Protein AF-A0A356IET7-F1 (afdb_monomer_lite)

Foldseek 3Di:
DLLVLLLVLLPDPDPVVNVVSVVVSVVVVVVCVVVVLVLLCVVDDPVCSVVSVVVVVVVVVCVVVVVVVLVVVCVPPNNSVSSNVVSVVVVVVVVCCVVVCVVSVDDD

Radius of gyration: 16.37 Å; chains: 1; bounding box: 40×26×46 Å

pLDDT: mean 88.92, std 6.05, range [59.22, 95.88]

Sequence (108 aa):
VQMIGCIGFSFTETTLLGVISIVSLGIVSGVFIVTHASIILLTSPANRWGRVMGFQVVMMGLYPFGSLLLGLTADTIGLSHAIRLFAVLGLVSLMVIWFRYTDLRKPI

Secondary structure (DSSP, 8-state):
-HHHHHHHHTT--SHHHHHHHHHHHHHHHHHHHHHHHHHHHHHS-GGGHHHHHHHHHHHHTTHHHHHHHHHHHHHHH-HHHHHHHHHHHHHHHHHHHHHH-GGGGS--

Structure (mmCIF, N/CA/C/O backbone):
data_AF-A0A356IET7-F1
#
_entry.id   AF-A0A356IET7-F1
#
loop_
_atom_site.group_PDB
_atom_site.id
_atom_site.type_symbol
_atom_site.label_atom_id
_atom_site.label_alt_id
_atom_site.label_comp_id
_atom_site.label_asym_id
_atom_site.label_entity_id
_atom_site.label_seq_id
_atom_site.pdbx_PDB_ins_code
_atom_site.Cartn_x
_atom_site.Cartn_y
_atom_site.Cartn_z
_atom_site.occupancy
_atom_site.B_iso_or_equiv
_atom_site.auth_seq_id
_atom_site.auth_comp_id
_atom_site.auth_asym_id
_atom_site.auth_atom_id
_atom_site.pdbx_PDB_model_num
ATOM 1 N N . VAL A 1 1 ? 2.305 -7.782 2.278 1.00 77.06 1 VAL A N 1
ATOM 2 C CA . VAL A 1 1 ? 2.497 -7.214 3.636 1.00 77.06 1 VAL A CA 1
ATOM 3 C C . VAL A 1 1 ? 1.461 -6.144 3.951 1.00 77.06 1 VAL A C 1
ATOM 5 O O . VAL A 1 1 ? 0.728 -6.323 4.910 1.00 77.06 1 VAL A O 1
ATOM 8 N N . GLN A 1 2 ? 1.319 -5.094 3.132 1.00 85.12 2 GLN A N 1
ATOM 9 C CA . GLN A 1 2 ? 0.400 -3.982 3.426 1.00 85.12 2 GLN A CA 1
ATOM 10 C C . GLN A 1 2 ? -1.061 -4.419 3.634 1.00 85.12 2 GLN A C 1
ATOM 12 O O . GLN A 1 2 ? -1.656 -4.085 4.650 1.00 85.12 2 GLN A O 1
ATOM 17 N N . MET A 1 3 ? -1.604 -5.261 2.746 1.00 88.19 3 MET A N 1
ATOM 18 C CA . MET A 1 3 ? -2.978 -5.780 2.882 1.00 88.19 3 MET A CA 1
ATOM 19 C C . MET A 1 3 ? -3.187 -6.608 4.160 1.00 88.19 3 MET A C 1
ATOM 21 O O . MET A 1 3 ? -4.222 -6.501 4.805 1.00 88.19 3 MET A O 1
ATOM 25 N N . ILE A 1 4 ? -2.182 -7.391 4.563 1.00 85.25 4 ILE A N 1
ATOM 26 C CA . ILE A 1 4 ? -2.221 -8.185 5.803 1.00 85.25 4 ILE A CA 1
ATOM 27 C C . ILE A 1 4 ? -2.263 -7.247 7.020 1.00 85.25 4 ILE A C 1
ATOM 29 O O . ILE A 1 4 ? -3.046 -7.466 7.940 1.00 85.25 4 ILE A O 1
ATOM 33 N N . GLY A 1 5 ? -1.480 -6.163 6.993 1.00 82.75 5 GLY A N 1
ATOM 34 C CA . GLY A 1 5 ? -1.502 -5.140 8.038 1.00 82.75 5 GLY A CA 1
ATOM 35 C C . GLY A 1 5 ? -2.840 -4.395 8.130 1.00 82.75 5 GLY A C 1
ATOM 36 O O . GLY A 1 5 ? -3.309 -4.151 9.235 1.00 82.75 5 GLY A O 1
ATOM 37 N N . CYS A 1 6 ? -3.507 -4.107 7.005 1.00 85.00 6 CYS A N 1
ATOM 38 C CA . CYS A 1 6 ? -4.842 -3.489 7.009 1.00 85.00 6 CYS A CA 1
ATOM 39 C C . CYS A 1 6 ? -5.913 -4.402 7.628 1.00 85.00 6 CYS A C 1
ATOM 41 O O . CYS A 1 6 ? -6.796 -3.922 8.338 1.00 85.00 6 CYS A O 1
ATOM 43 N N . ILE A 1 7 ? -5.825 -5.718 7.397 1.00 85.94 7 ILE A N 1
ATOM 44 C CA . ILE A 1 7 ? -6.707 -6.693 8.054 1.00 85.94 7 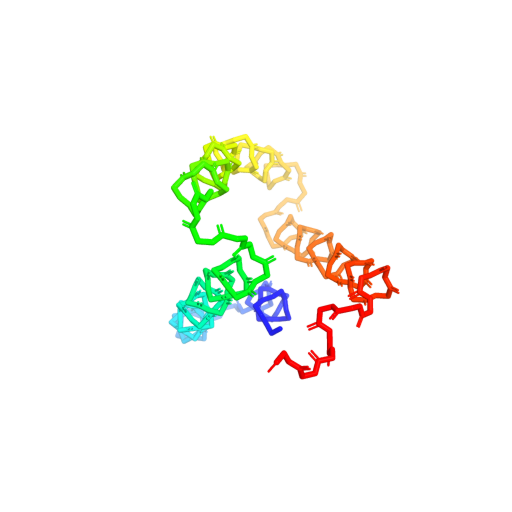ILE A CA 1
ATOM 45 C C . ILE A 1 7 ? -6.464 -6.672 9.566 1.00 85.94 7 ILE A C 1
ATOM 47 O O . ILE A 1 7 ? -7.426 -6.571 10.319 1.00 85.94 7 ILE A O 1
ATOM 51 N N . GLY A 1 8 ? -5.201 -6.701 10.006 1.00 81.06 8 GLY A N 1
ATOM 52 C CA . GLY A 1 8 ? -4.842 -6.624 11.427 1.00 81.06 8 GLY A CA 1
ATOM 53 C C . GLY A 1 8 ? -5.319 -5.334 12.103 1.00 81.06 8 GLY A C 1
ATOM 54 O O . GLY A 1 8 ? -5.939 -5.389 13.162 1.00 81.06 8 GLY A O 1
ATOM 55 N N . PHE A 1 9 ? -5.123 -4.184 11.451 1.00 84.81 9 PHE A N 1
ATOM 56 C CA . PHE A 1 9 ? -5.616 -2.883 11.918 1.00 84.81 9 PHE A CA 1
ATOM 57 C C . PHE A 1 9 ? -7.137 -2.866 12.109 1.00 84.81 9 PHE A C 1
ATOM 59 O O . PHE A 1 9 ? -7.658 -2.254 13.031 1.00 84.81 9 PHE A O 1
ATOM 66 N N . SER A 1 10 ? -7.886 -3.593 11.286 1.00 85.69 10 SER A N 1
ATOM 67 C CA . SER A 1 10 ? -9.339 -3.638 11.427 1.00 85.69 10 SER A CA 1
ATOM 68 C C . SER A 1 10 ? -9.835 -4.329 12.716 1.00 85.69 10 SER A C 1
ATOM 70 O O . SER A 1 10 ? -11.026 -4.251 13.026 1.00 85.69 10 SER A O 1
ATOM 72 N N . PHE A 1 11 ? -8.971 -5.018 13.461 1.00 84.75 11 PHE A N 1
ATOM 73 C CA . PHE A 1 11 ? -9.303 -5.618 14.759 1.00 84.75 11 PHE A CA 1
ATOM 74 C C . PHE A 1 11 ? -8.760 -4.820 15.950 1.00 84.75 11 PHE A C 1
ATOM 76 O O . PHE A 1 11 ? -8.975 -5.220 17.090 1.00 84.75 11 PHE A O 1
ATOM 83 N N . THR A 1 12 ? -8.042 -3.714 15.729 1.00 84.94 12 THR A N 1
ATOM 84 C CA . THR A 1 12 ? -7.503 -2.936 16.848 1.00 84.94 12 THR A CA 1
ATOM 85 C C . THR A 1 12 ? -8.596 -2.112 17.513 1.00 84.94 12 THR A C 1
ATOM 87 O O . THR A 1 12 ? -9.140 -1.194 16.906 1.00 84.94 12 THR A O 1
ATOM 90 N N . GLU A 1 13 ? -8.869 -2.414 18.780 1.00 80.19 13 GLU A N 1
ATOM 91 C CA . GLU A 1 13 ? -9.814 -1.666 19.622 1.00 80.19 13 GLU A CA 1
ATOM 92 C C . GLU A 1 13 ? -9.119 -0.581 20.463 1.00 80.19 13 GLU A C 1
ATOM 94 O O . GLU A 1 13 ? -9.763 0.338 20.960 1.00 80.19 13 GLU A O 1
ATOM 99 N N . THR A 1 14 ? -7.790 -0.653 20.607 1.00 87.38 14 THR A N 1
ATOM 100 C CA . THR A 1 14 ? -7.003 0.296 21.404 1.00 87.38 14 THR A CA 1
ATOM 101 C C . THR A 1 14 ? -6.265 1.309 20.532 1.00 87.38 14 THR A C 1
ATOM 103 O O . THR A 1 14 ? -5.612 0.968 19.542 1.00 87.38 14 THR A O 1
ATOM 106 N N . THR A 1 15 ? -6.304 2.578 20.945 1.00 86.38 15 THR A N 1
ATOM 107 C CA . THR A 1 15 ? -5.705 3.704 20.210 1.00 86.38 15 THR A CA 1
ATOM 108 C C . THR A 1 15 ? -4.206 3.516 19.967 1.00 86.38 15 THR A C 1
ATOM 110 O O . THR A 1 15 ? -3.713 3.812 18.881 1.00 86.38 15 THR A O 1
ATOM 113 N N . LEU A 1 16 ? -3.474 2.972 20.947 1.00 89.56 16 LEU A N 1
ATOM 114 C CA . LEU A 1 16 ? -2.030 2.751 20.837 1.00 89.56 16 LEU A CA 1
ATOM 115 C C . LEU A 1 16 ? -1.678 1.713 19.758 1.00 89.56 16 LEU A C 1
ATOM 117 O O . LEU A 1 16 ? -0.782 1.952 18.947 1.00 89.56 16 LEU A O 1
ATOM 121 N N . LEU A 1 17 ? -2.403 0.587 19.708 1.00 86.25 17 LEU A N 1
ATOM 122 C CA . LEU A 1 17 ? -2.202 -0.432 18.672 1.00 86.25 17 LEU A CA 1
ATOM 123 C C . LEU A 1 17 ? -2.582 0.099 17.287 1.00 86.25 17 LEU A C 1
ATOM 125 O O . LEU A 1 17 ? -1.903 -0.215 16.307 1.00 86.25 17 LEU A O 1
ATOM 129 N N . GLY A 1 18 ? -3.614 0.943 17.207 1.00 87.12 18 GLY A N 1
ATOM 130 C CA . GLY A 1 18 ? -3.993 1.626 15.973 1.00 87.12 18 GLY A CA 1
ATOM 131 C C . GLY A 1 18 ? -2.870 2.516 15.428 1.00 87.12 18 GLY A C 1
ATOM 132 O O . GLY A 1 18 ? -2.517 2.410 14.254 1.00 87.12 18 GLY A O 1
ATOM 133 N N . VAL A 1 19 ? -2.242 3.332 16.284 1.00 90.19 19 VAL A N 1
ATOM 134 C CA . VAL A 1 19 ? -1.116 4.202 15.893 1.00 90.19 19 VAL A CA 1
ATOM 135 C C . VAL A 1 19 ? 0.073 3.384 15.389 1.00 90.19 19 VAL A C 1
ATOM 137 O O . VAL A 1 19 ? 0.589 3.658 14.306 1.00 90.19 19 VAL A O 1
ATOM 140 N N . ILE A 1 20 ? 0.483 2.347 16.127 1.00 90.31 20 ILE A N 1
ATOM 141 C CA . ILE A 1 20 ? 1.599 1.474 15.723 1.00 90.31 20 ILE A CA 1
ATOM 142 C C . ILE A 1 20 ? 1.308 0.812 14.367 1.00 90.31 20 ILE A C 1
ATOM 144 O O . ILE A 1 20 ? 2.171 0.760 13.484 1.00 90.31 20 ILE A O 1
ATOM 148 N N . SER A 1 21 ? 0.075 0.346 14.173 1.00 88.12 21 SER A N 1
ATOM 149 C CA . SER A 1 21 ? -0.361 -0.276 12.923 1.00 88.12 21 SER A CA 1
ATOM 150 C C . SER A 1 21 ? -0.289 0.701 11.748 1.00 88.12 21 SER A C 1
ATOM 152 O O . SER A 1 21 ? 0.255 0.356 10.704 1.00 88.12 21 SER A O 1
ATOM 154 N N . ILE A 1 22 ? -0.749 1.943 11.913 1.00 88.75 22 ILE A N 1
ATOM 155 C CA . ILE A 1 22 ? -0.687 2.959 10.851 1.00 88.75 22 ILE A CA 1
ATOM 156 C C . ILE A 1 22 ? 0.764 3.329 10.517 1.00 88.75 22 ILE A C 1
ATOM 158 O O . ILE A 1 22 ? 1.120 3.397 9.340 1.00 88.75 22 ILE A O 1
ATOM 162 N N . VAL A 1 23 ? 1.621 3.521 11.525 1.00 92.19 23 VAL A N 1
ATOM 163 C CA . VAL A 1 23 ? 3.043 3.842 11.311 1.00 92.19 23 VAL A CA 1
ATOM 164 C C . VAL A 1 23 ? 3.740 2.718 10.542 1.00 92.19 23 VAL A C 1
ATOM 166 O O . VAL A 1 23 ? 4.417 2.973 9.544 1.00 92.19 23 VAL A O 1
ATOM 169 N N . SER A 1 24 ? 3.533 1.465 10.952 1.00 90.44 24 SER A N 1
ATOM 170 C CA . SER A 1 24 ? 4.105 0.310 10.251 1.00 90.44 24 SER A CA 1
ATOM 171 C C . SER A 1 24 ? 3.580 0.180 8.814 1.00 90.44 24 SER A C 1
ATOM 173 O O . SER A 1 24 ? 4.363 -0.063 7.894 1.00 90.44 24 SER A O 1
ATOM 175 N N . LEU A 1 25 ? 2.285 0.426 8.583 1.00 91.50 25 LEU A N 1
ATOM 176 C CA . LEU A 1 25 ? 1.695 0.458 7.243 1.00 91.50 25 LEU A CA 1
ATOM 177 C C . LEU A 1 25 ? 2.293 1.564 6.365 1.00 91.50 25 LEU A C 1
ATOM 179 O O . LEU A 1 25 ? 2.491 1.337 5.169 1.00 91.50 25 LEU A O 1
ATOM 183 N N . GLY A 1 26 ? 2.620 2.722 6.943 1.00 90.31 26 GLY A N 1
ATOM 184 C CA . GLY A 1 26 ? 3.313 3.814 6.260 1.00 90.31 26 GLY A CA 1
ATOM 185 C C . GLY A 1 26 ? 4.698 3.403 5.755 1.00 90.31 26 GLY A C 1
ATOM 186 O O . GLY A 1 26 ? 5.019 3.629 4.588 1.00 90.31 26 GLY A O 1
ATOM 187 N N . ILE A 1 27 ? 5.482 2.712 6.589 1.00 92.56 27 ILE A N 1
ATOM 188 C CA . ILE A 1 27 ? 6.806 2.190 6.207 1.00 92.56 27 ILE A CA 1
ATOM 189 C C . ILE A 1 27 ? 6.682 1.196 5.047 1.00 92.56 27 ILE A C 1
ATOM 191 O O . ILE A 1 27 ? 7.388 1.312 4.044 1.00 92.56 27 ILE A O 1
ATOM 195 N N . VAL A 1 28 ? 5.748 0.245 5.146 1.00 92.00 28 VAL A N 1
ATOM 196 C CA . VAL A 1 28 ? 5.503 -0.743 4.083 1.00 92.00 28 VAL A CA 1
ATOM 197 C C . VAL A 1 28 ? 5.068 -0.061 2.781 1.00 92.00 28 VAL A C 1
ATOM 199 O O . VAL A 1 28 ? 5.492 -0.479 1.704 1.00 92.00 28 VAL A O 1
ATOM 202 N N . SER A 1 29 ? 4.270 1.007 2.874 1.00 89.94 29 SER A N 1
ATOM 203 C CA . SER A 1 29 ? 3.872 1.824 1.722 1.00 89.9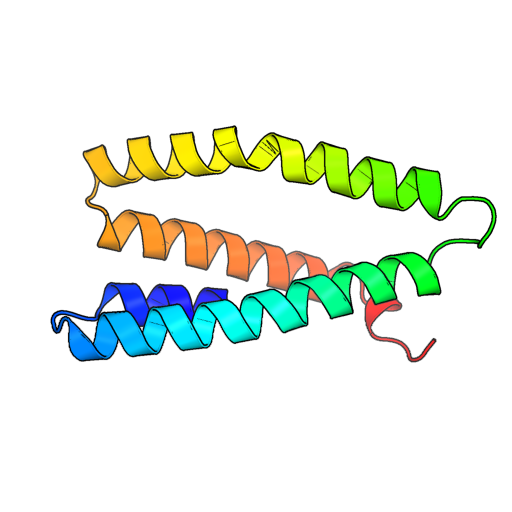4 29 SER A CA 1
ATOM 204 C C . SER A 1 29 ? 5.077 2.451 1.022 1.00 89.94 29 SER A C 1
ATOM 206 O O . SER A 1 29 ? 5.186 2.393 -0.201 1.00 89.94 29 SER A O 1
ATOM 208 N N . GLY A 1 30 ? 6.018 3.005 1.791 1.00 91.75 30 GLY A N 1
ATOM 209 C CA . GLY A 1 30 ? 7.240 3.602 1.251 1.00 91.75 30 GLY A CA 1
ATOM 210 C C . GLY A 1 30 ? 8.082 2.593 0.470 1.00 91.75 30 GLY A C 1
ATOM 211 O O . GLY A 1 30 ? 8.484 2.870 -0.659 1.00 91.75 30 GLY A O 1
ATOM 212 N N . VAL A 1 31 ? 8.273 1.391 1.027 1.00 92.00 31 VAL A N 1
ATOM 213 C CA . VAL A 1 31 ? 8.968 0.297 0.327 1.00 92.00 31 VAL A CA 1
ATOM 214 C C . VAL A 1 31 ? 8.244 -0.055 -0.973 1.00 92.00 31 VAL A C 1
ATOM 216 O O . VAL A 1 31 ? 8.882 -0.151 -2.018 1.00 92.00 31 VAL A O 1
ATOM 219 N N . PHE A 1 32 ? 6.913 -0.183 -0.938 1.00 90.56 32 PHE A N 1
ATOM 220 C CA . PHE A 1 32 ? 6.117 -0.482 -2.128 1.00 90.56 32 PHE A CA 1
ATOM 221 C C . PHE A 1 32 ? 6.291 0.572 -3.229 1.00 90.56 32 PHE A C 1
ATOM 223 O O . PHE A 1 32 ? 6.516 0.198 -4.378 1.00 90.56 32 PHE A O 1
ATOM 230 N N . ILE A 1 33 ? 6.251 1.866 -2.893 1.00 90.56 33 ILE A N 1
ATOM 231 C CA . ILE A 1 33 ? 6.425 2.960 -3.862 1.00 90.56 33 ILE A CA 1
ATOM 232 C C . ILE A 1 33 ? 7.784 2.857 -4.564 1.00 90.56 33 ILE A C 1
ATOM 234 O O . ILE A 1 33 ? 7.846 2.930 -5.793 1.00 90.56 33 ILE A O 1
ATOM 238 N N . VAL A 1 34 ? 8.862 2.646 -3.802 1.00 92.56 34 VAL A N 1
ATOM 239 C CA . VAL A 1 34 ? 10.220 2.546 -4.356 1.00 92.56 34 VAL A CA 1
ATOM 240 C C . VAL A 1 34 ? 10.370 1.292 -5.216 1.00 92.56 34 VAL A C 1
ATOM 242 O O . VAL A 1 34 ? 10.829 1.379 -6.352 1.00 92.56 34 VAL A O 1
ATOM 245 N N . THR A 1 35 ? 9.947 0.125 -4.723 1.00 90.94 35 THR A N 1
ATOM 246 C CA . THR A 1 35 ? 10.054 -1.132 -5.477 1.00 90.94 35 THR A CA 1
ATOM 247 C C . THR A 1 35 ? 9.222 -1.097 -6.758 1.00 90.94 35 THR A C 1
ATOM 249 O O . THR A 1 35 ? 9.709 -1.505 -7.811 1.00 90.94 35 THR A O 1
ATOM 252 N N . HIS A 1 36 ? 7.995 -0.574 -6.698 1.00 89.50 36 HIS A N 1
ATOM 253 C CA . HIS A 1 36 ? 7.123 -0.431 -7.862 1.00 89.50 36 HIS A CA 1
ATOM 254 C C . HIS A 1 36 ? 7.758 0.457 -8.939 1.00 89.50 36 HIS A C 1
ATOM 256 O O . HIS A 1 36 ? 7.795 0.082 -10.112 1.00 89.50 36 HIS A O 1
ATOM 262 N N . ALA A 1 37 ? 8.321 1.602 -8.538 1.00 90.94 37 ALA A N 1
ATOM 263 C CA . ALA A 1 37 ? 9.000 2.501 -9.459 1.00 90.94 37 ALA A CA 1
ATOM 264 C C . ALA A 1 37 ? 10.229 1.845 -10.115 1.00 90.94 37 ALA A C 1
ATOM 266 O O . ALA A 1 37 ? 10.410 1.935 -11.331 1.00 90.94 37 ALA A O 1
ATOM 267 N N . SER A 1 38 ? 11.041 1.131 -9.331 1.00 91.12 38 SER A N 1
ATOM 268 C CA . SER A 1 38 ? 12.214 0.412 -9.837 1.00 91.12 38 SER A CA 1
ATOM 269 C C . SER A 1 38 ? 11.845 -0.677 -10.842 1.00 91.12 38 SER A C 1
ATOM 271 O O . SER A 1 38 ? 12.493 -0.781 -11.879 1.00 91.12 38 SER A O 1
ATOM 273 N N . ILE A 1 39 ? 10.782 -1.452 -10.589 1.00 89.75 39 ILE A N 1
ATOM 274 C CA . ILE A 1 39 ? 10.305 -2.477 -11.532 1.00 89.75 39 ILE A CA 1
ATOM 275 C C . ILE A 1 39 ? 9.968 -1.844 -12.882 1.00 89.75 39 ILE A C 1
ATOM 277 O O . ILE A 1 39 ? 10.383 -2.361 -13.918 1.00 89.75 39 ILE A O 1
ATOM 281 N N . ILE A 1 40 ? 9.262 -0.711 -12.891 1.00 90.12 40 ILE A N 1
ATOM 282 C CA . ILE A 1 40 ? 8.919 -0.008 -14.132 1.00 90.12 40 ILE A CA 1
ATOM 283 C C . ILE A 1 40 ? 10.180 0.422 -14.884 1.00 90.12 40 ILE A C 1
ATOM 285 O O . ILE A 1 40 ? 10.273 0.187 -16.087 1.00 90.12 40 ILE A O 1
ATOM 289 N N . LEU A 1 41 ? 11.155 1.022 -14.199 1.00 90.62 41 LEU A N 1
ATOM 290 C CA . LEU A 1 41 ? 12.385 1.498 -14.841 1.00 90.62 41 LEU A CA 1
ATOM 291 C C . LEU A 1 41 ? 13.237 0.353 -15.399 1.00 90.62 41 LEU A C 1
ATOM 293 O O . LEU A 1 41 ? 13.773 0.484 -16.496 1.00 90.62 41 LEU A O 1
ATOM 297 N N . LEU A 1 42 ? 13.326 -0.770 -14.684 1.00 90.06 42 LEU A N 1
ATOM 298 C CA . LEU A 1 42 ? 14.134 -1.921 -15.094 1.00 90.06 42 LEU A CA 1
ATOM 299 C C . LEU A 1 42 ? 13.485 -2.733 -16.224 1.00 90.06 42 LEU A C 1
ATOM 301 O O . LEU A 1 42 ? 14.187 -3.335 -17.029 1.00 90.06 42 LEU A O 1
ATOM 305 N N . THR A 1 43 ? 12.154 -2.742 -16.310 1.00 88.25 43 THR A N 1
ATOM 306 C CA . THR A 1 43 ? 11.420 -3.488 -17.350 1.00 88.25 43 THR A CA 1
ATOM 307 C C . THR A 1 43 ? 11.114 -2.656 -18.595 1.00 88.25 43 THR A C 1
ATOM 309 O O . THR A 1 43 ? 10.827 -3.208 -19.657 1.00 88.25 43 THR A O 1
ATOM 312 N N . SER A 1 44 ? 11.177 -1.327 -18.492 1.00 87.56 44 SER A N 1
ATOM 313 C CA . SER A 1 44 ? 10.860 -0.416 -19.591 1.00 87.56 44 SER A CA 1
ATOM 314 C C . SER A 1 44 ? 12.125 0.067 -20.306 1.00 87.56 44 SER A C 1
ATOM 316 O O . SER A 1 44 ? 13.110 0.403 -19.650 1.00 87.56 44 SER A O 1
ATOM 318 N N . PRO A 1 45 ? 12.105 0.221 -21.641 1.00 87.62 45 PRO A N 1
ATOM 319 C CA . PRO A 1 45 ? 13.222 0.821 -22.360 1.00 87.62 45 PRO A CA 1
ATOM 320 C C . PRO A 1 45 ? 13.408 2.295 -21.961 1.00 87.62 45 PRO A C 1
ATOM 322 O O . PRO A 1 45 ? 12.432 3.040 -21.823 1.00 87.62 45 PRO A O 1
ATOM 325 N N . ALA A 1 46 ? 14.668 2.724 -21.823 1.00 89.00 46 ALA A N 1
ATOM 326 C CA . ALA A 1 46 ? 15.042 4.032 -21.270 1.00 89.00 46 ALA A CA 1
ATOM 327 C C . ALA A 1 46 ? 14.403 5.232 -21.991 1.00 89.00 46 ALA A C 1
ATOM 329 O O . ALA A 1 46 ? 14.028 6.222 -21.366 1.00 89.00 46 ALA A O 1
ATOM 330 N N . ASN A 1 47 ? 14.178 5.123 -23.302 1.00 91.69 47 ASN A N 1
ATOM 331 C CA . ASN A 1 47 ? 13.527 6.165 -24.100 1.00 91.69 47 ASN A CA 1
ATOM 332 C C . ASN A 1 47 ? 12.023 6.347 -23.808 1.00 91.69 47 ASN A C 1
ATOM 334 O O . ASN A 1 47 ? 11.414 7.285 -24.322 1.00 91.69 47 ASN A O 1
ATOM 338 N N . ARG A 1 48 ? 11.398 5.462 -23.018 1.00 91.62 48 ARG A N 1
ATOM 339 C CA . ARG A 1 48 ? 9.963 5.514 -22.687 1.00 91.62 48 ARG A CA 1
ATOM 340 C C . ARG A 1 48 ? 9.671 5.669 -21.198 1.00 91.62 48 ARG A C 1
ATOM 342 O O . ARG A 1 48 ? 8.493 5.758 -20.858 1.00 91.62 48 ARG A O 1
ATOM 349 N N . TRP A 1 49 ? 10.678 5.755 -20.327 1.00 91.56 49 TRP A N 1
ATOM 350 C CA . TRP A 1 49 ? 10.477 5.840 -18.872 1.00 91.56 49 TRP A CA 1
ATOM 351 C C . TRP A 1 49 ? 9.467 6.912 -18.465 1.00 91.56 49 TRP A C 1
ATOM 353 O O . TRP A 1 49 ? 8.511 6.602 -17.761 1.00 91.56 49 TRP A O 1
ATOM 363 N N . GLY A 1 50 ? 9.605 8.136 -18.985 1.00 90.25 50 GLY A N 1
ATOM 364 C CA . GLY A 1 50 ? 8.677 9.229 -18.679 1.00 90.25 50 GLY A CA 1
ATOM 365 C C . GLY A 1 50 ? 7.226 8.943 -19.090 1.00 90.25 50 GLY A C 1
ATOM 366 O O . GLY A 1 50 ? 6.302 9.315 -18.375 1.00 90.25 50 GLY A O 1
ATOM 367 N N . ARG A 1 51 ? 7.002 8.222 -20.198 1.00 92.56 51 ARG A N 1
ATOM 368 C CA . ARG A 1 51 ? 5.650 7.855 -20.661 1.00 92.56 51 ARG A CA 1
ATOM 369 C C . ARG A 1 51 ? 5.036 6.756 -19.797 1.00 92.56 51 ARG A C 1
ATOM 371 O O . ARG A 1 51 ? 3.861 6.846 -19.458 1.00 92.56 51 ARG A O 1
ATOM 378 N N . VAL A 1 52 ? 5.820 5.739 -19.437 1.00 92.19 52 VAL A N 1
ATOM 379 C CA . VAL A 1 52 ? 5.341 4.626 -18.601 1.00 92.19 52 VAL A CA 1
ATOM 380 C C . VAL A 1 52 ? 5.084 5.101 -17.168 1.00 92.19 52 VAL A C 1
ATOM 382 O O . VAL A 1 52 ? 4.024 4.822 -16.613 1.00 92.19 52 VAL A O 1
ATOM 385 N N . MET A 1 53 ? 5.983 5.912 -16.605 1.00 92.38 53 MET A N 1
ATOM 386 C CA . MET A 1 53 ? 5.766 6.560 -15.308 1.00 92.38 53 MET A CA 1
ATOM 387 C C . MET A 1 53 ? 4.592 7.540 -15.334 1.00 92.38 53 MET A C 1
ATOM 389 O O . MET A 1 53 ? 3.799 7.576 -14.398 1.00 92.38 53 MET A O 1
ATOM 393 N N . GLY A 1 54 ? 4.418 8.293 -16.423 1.00 91.94 54 GLY A N 1
ATOM 394 C CA . GLY A 1 54 ? 3.246 9.151 -16.600 1.00 91.94 54 GLY A CA 1
ATOM 395 C C . GLY A 1 54 ? 1.937 8.358 -16.552 1.00 91.94 54 GLY A C 1
ATOM 396 O O . GLY A 1 54 ? 0.988 8.781 -15.898 1.00 91.94 54 GLY A O 1
ATOM 397 N N . PHE A 1 55 ? 1.899 7.169 -17.162 1.00 91.69 55 PHE A N 1
ATOM 398 C CA . PHE A 1 55 ? 0.731 6.291 -17.083 1.00 91.69 55 PHE A CA 1
ATOM 399 C C . PHE A 1 55 ? 0.454 5.819 -15.650 1.00 91.69 55 PHE A C 1
ATOM 401 O O . PHE A 1 55 ? -0.698 5.839 -15.221 1.00 91.69 55 PHE A O 1
ATOM 408 N N . GLN A 1 56 ? 1.491 5.477 -14.875 1.00 90.62 56 GLN A N 1
ATOM 409 C CA . GLN A 1 56 ? 1.335 5.190 -13.445 1.00 90.62 56 GLN A CA 1
ATOM 410 C C . GLN A 1 56 ? 0.684 6.369 -12.706 1.00 90.62 56 GLN A C 1
ATOM 412 O O . GLN A 1 56 ? -0.239 6.152 -11.924 1.00 90.62 56 GLN A O 1
ATOM 417 N N . VAL A 1 57 ? 1.132 7.604 -12.945 1.00 91.31 57 VAL A N 1
ATOM 418 C CA . VAL A 1 57 ? 0.563 8.797 -12.291 1.00 91.31 57 VAL A CA 1
ATOM 419 C C . VAL A 1 57 ? -0.908 8.983 -12.664 1.00 91.31 57 VAL A C 1
ATOM 421 O O . VAL A 1 57 ? -1.727 9.254 -11.788 1.00 91.31 57 VAL A O 1
ATOM 424 N N . VAL A 1 58 ? -1.272 8.765 -13.932 1.00 93.31 58 VAL A N 1
ATOM 425 C CA . VAL A 1 58 ? -2.679 8.782 -14.364 1.00 93.31 58 VAL A CA 1
ATOM 426 C C . VAL A 1 58 ? -3.492 7.734 -13.605 1.00 93.31 58 VAL A C 1
ATOM 428 O O . VAL A 1 58 ? -4.564 8.057 -13.103 1.00 93.31 58 VAL A O 1
ATOM 431 N N . MET A 1 59 ? -2.974 6.510 -13.455 1.00 89.69 59 MET A N 1
ATOM 432 C CA . MET A 1 59 ? -3.644 5.456 -12.683 1.00 89.69 59 MET A CA 1
ATOM 433 C C . MET A 1 59 ? -3.781 5.820 -11.198 1.00 89.69 59 MET A C 1
ATOM 435 O O . MET A 1 59 ? -4.831 5.587 -10.605 1.00 89.69 59 MET A O 1
ATOM 439 N N . MET A 1 60 ? -2.764 6.447 -10.595 1.00 90.00 60 MET A N 1
ATOM 440 C CA . MET A 1 60 ? -2.857 6.977 -9.228 1.00 90.00 60 MET A CA 1
ATOM 441 C C . MET A 1 60 ? -3.926 8.071 -9.109 1.00 90.00 60 MET A C 1
ATOM 443 O O . MET A 1 60 ? -4.557 8.192 -8.063 1.00 90.00 60 MET A O 1
ATOM 447 N N . GLY A 1 61 ? -4.195 8.813 -10.185 1.00 92.25 61 GLY A N 1
ATOM 448 C CA . GLY A 1 61 ? -5.297 9.770 -10.269 1.00 92.25 61 GLY A CA 1
ATOM 449 C C . GLY A 1 61 ? -6.688 9.155 -10.076 1.00 92.25 61 GLY A C 1
ATOM 450 O O . GLY A 1 61 ? -7.617 9.885 -9.744 1.00 92.25 61 GLY A O 1
ATOM 451 N N . LEU A 1 62 ? -6.849 7.830 -10.205 1.00 91.81 62 LEU A N 1
ATOM 452 C CA . LEU A 1 62 ? -8.104 7.146 -9.870 1.00 91.81 62 LEU A CA 1
ATOM 453 C C . LEU A 1 62 ? -8.294 6.905 -8.362 1.00 91.81 62 LEU A C 1
ATOM 455 O O . LEU A 1 62 ? -9.366 6.461 -7.948 1.00 91.81 62 LEU A O 1
ATOM 459 N N . TYR A 1 63 ? -7.299 7.219 -7.526 1.00 90.75 63 TYR A N 1
ATOM 460 C CA . TYR A 1 63 ? -7.376 7.053 -6.073 1.00 90.75 63 TYR A CA 1
ATOM 461 C C . TYR A 1 63 ? -8.647 7.651 -5.429 1.00 90.75 63 TYR A C 1
ATOM 463 O O . TYR A 1 63 ? -9.260 6.947 -4.623 1.00 90.75 63 TYR A O 1
ATOM 471 N N . PRO A 1 64 ? -9.124 8.861 -5.803 1.00 93.88 64 PRO A N 1
ATOM 472 C CA . PRO A 1 64 ? -10.341 9.442 -5.232 1.00 93.88 64 PRO A CA 1
ATOM 473 C C . PRO A 1 64 ? -11.595 8.579 -5.430 1.00 93.88 64 PRO A C 1
ATOM 475 O O . PRO A 1 64 ? -12.459 8.533 -4.555 1.00 93.88 64 PRO A O 1
ATOM 478 N N . PHE A 1 65 ? -11.695 7.854 -6.548 1.00 94.12 65 PHE A N 1
ATOM 479 C CA . PHE A 1 65 ? -12.814 6.939 -6.793 1.00 94.12 65 PHE A CA 1
ATOM 480 C C . PHE A 1 65 ? -12.755 5.731 -5.858 1.00 94.12 65 PHE A C 1
ATOM 482 O O . PHE A 1 65 ? -13.776 5.331 -5.303 1.00 94.12 65 PHE A O 1
ATOM 489 N N . GLY A 1 66 ? -11.557 5.183 -5.637 1.00 90.94 66 GLY A N 1
ATOM 490 C CA . GLY A 1 66 ? -11.344 4.103 -4.675 1.00 90.94 66 GLY A CA 1
ATOM 491 C C . GLY A 1 66 ? -11.674 4.532 -3.245 1.00 90.94 66 GLY A C 1
ATOM 492 O O . GLY A 1 66 ? -12.363 3.804 -2.533 1.00 90.94 66 GLY A O 1
ATOM 493 N N . SER A 1 67 ? -11.253 5.736 -2.839 1.00 91.75 67 SER A N 1
ATOM 494 C CA . SER A 1 67 ? -11.580 6.273 -1.514 1.00 91.75 67 SER A CA 1
ATOM 495 C C . SER A 1 67 ? -13.072 6.559 -1.349 1.00 91.75 67 SER A C 1
ATOM 497 O O . SER A 1 67 ? -13.620 6.301 -0.281 1.00 91.75 67 SER A O 1
ATOM 499 N N . LEU A 1 68 ? -13.744 7.039 -2.402 1.00 95.69 68 LEU A N 1
ATOM 500 C CA . LEU A 1 68 ? -15.190 7.258 -2.386 1.00 95.69 68 LEU A CA 1
ATOM 501 C C . LEU A 1 68 ? -15.945 5.935 -2.230 1.00 95.69 68 LEU A C 1
ATOM 503 O O . LEU A 1 68 ? -16.827 5.825 -1.384 1.00 95.69 68 LEU A O 1
ATOM 507 N N . LEU A 1 69 ? -15.567 4.914 -3.005 1.00 94.62 69 LEU A N 1
ATOM 508 C CA . LEU A 1 69 ? -16.175 3.588 -2.922 1.00 94.62 69 LEU A CA 1
ATOM 509 C C . LEU A 1 69 ? -15.970 2.963 -1.535 1.00 94.62 69 LEU A C 1
ATOM 511 O O . LEU A 1 69 ? -16.900 2.374 -0.985 1.00 94.62 69 LEU A O 1
ATOM 515 N N . LEU A 1 70 ? -14.777 3.119 -0.952 1.00 94.00 70 LEU A N 1
ATOM 516 C CA . LEU A 1 70 ? -14.491 2.677 0.412 1.00 94.00 70 LEU A CA 1
ATOM 517 C C . LEU A 1 70 ? -15.387 3.391 1.428 1.00 94.00 70 LEU A C 1
ATOM 519 O O . LEU A 1 70 ? -15.949 2.718 2.286 1.00 94.00 70 LEU A O 1
ATOM 523 N N . GLY A 1 71 ? -15.544 4.714 1.318 1.00 94.62 71 GLY A N 1
ATOM 524 C CA . GLY A 1 71 ? -16.412 5.508 2.193 1.00 94.62 71 GLY A CA 1
ATOM 525 C C . GLY A 1 71 ? -17.873 5.065 2.124 1.00 94.62 71 GLY A C 1
ATOM 526 O O . GLY A 1 71 ? -18.453 4.716 3.145 1.00 94.62 71 GLY A O 1
ATOM 527 N N . LEU A 1 72 ? -18.428 4.947 0.914 1.00 95.88 72 LEU A N 1
ATOM 528 C CA . LEU A 1 72 ? -19.797 4.454 0.709 1.00 95.88 72 LEU A CA 1
ATOM 529 C C . LEU A 1 72 ? -19.990 3.042 1.276 1.00 95.88 72 LEU A C 1
ATOM 531 O O . LEU A 1 72 ? -21.010 2.733 1.887 1.00 95.88 72 LEU A O 1
ATOM 535 N N . THR A 1 73 ? -18.995 2.171 1.105 1.00 95.06 73 THR A N 1
ATOM 536 C CA . THR A 1 73 ? -19.043 0.821 1.676 1.00 95.06 73 THR A CA 1
ATOM 537 C C . THR A 1 73 ? -18.980 0.883 3.205 1.00 95.06 73 THR A C 1
ATOM 539 O O . THR A 1 73 ? -19.755 0.210 3.878 1.00 95.06 73 THR A O 1
ATOM 542 N N . ALA A 1 74 ? -18.114 1.723 3.770 1.00 95.19 74 ALA A N 1
ATOM 543 C CA . ALA A 1 74 ? -17.985 1.908 5.211 1.00 95.19 74 ALA A CA 1
ATOM 544 C C . ALA A 1 74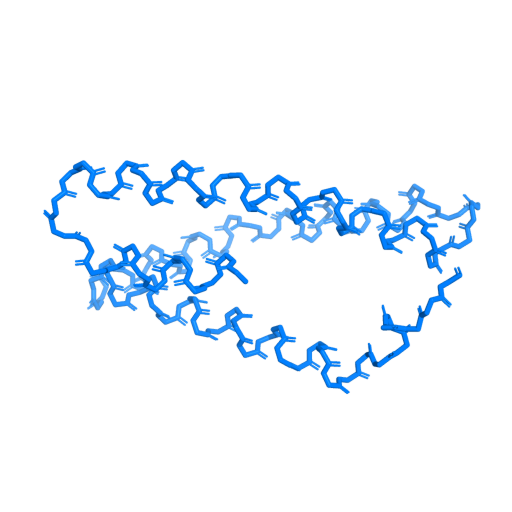 ? -19.276 2.426 5.860 1.00 95.19 74 ALA A C 1
ATOM 546 O O . ALA A 1 74 ? -19.614 1.958 6.945 1.00 95.19 74 ALA A O 1
ATOM 547 N N . ASP A 1 75 ? -20.024 3.300 5.188 1.00 95.00 75 ASP A N 1
ATOM 548 C CA . ASP A 1 75 ? -21.313 3.798 5.684 1.00 95.00 75 ASP A CA 1
ATOM 549 C C . ASP A 1 75 ? -22.386 2.697 5.742 1.00 95.00 75 ASP A C 1
ATOM 551 O O . ASP A 1 75 ? -23.279 2.743 6.585 1.00 95.00 75 ASP A O 1
ATOM 555 N N . THR A 1 76 ? -22.295 1.676 4.881 1.00 94.75 76 THR A N 1
ATOM 556 C CA . THR A 1 76 ? -23.297 0.592 4.809 1.00 94.75 76 THR A CA 1
ATOM 557 C C . THR A 1 76 ? -23.004 -0.594 5.729 1.00 94.75 76 THR A C 1
ATOM 559 O O . THR A 1 76 ? -23.924 -1.121 6.350 1.00 94.75 76 THR A O 1
ATOM 562 N N . ILE A 1 77 ? -21.743 -1.038 5.822 1.00 94.00 77 ILE A N 1
ATOM 563 C CA . ILE A 1 77 ? -21.348 -2.251 6.573 1.00 94.00 77 ILE A CA 1
ATOM 564 C C . ILE A 1 77 ? -20.406 -1.965 7.755 1.00 94.00 77 ILE A C 1
ATOM 566 O O . ILE A 1 77 ? -19.952 -2.881 8.448 1.00 94.00 77 ILE A O 1
ATOM 570 N N . GLY A 1 78 ? -20.104 -0.692 7.998 1.00 91.81 78 GLY A N 1
ATOM 571 C CA . GLY A 1 78 ? -19.146 -0.242 8.997 1.00 91.81 78 GLY A CA 1
ATOM 572 C C . GLY A 1 78 ? -17.706 -0.220 8.478 1.00 91.81 78 GLY A C 1
ATOM 573 O O . GLY A 1 78 ? -17.282 -1.044 7.660 1.00 91.81 78 GLY A O 1
ATOM 574 N N . LEU A 1 79 ? -16.919 0.715 9.014 1.00 89.19 79 LEU A N 1
ATOM 575 C CA . LEU A 1 79 ? -15.546 0.990 8.584 1.00 89.19 79 LEU A CA 1
ATOM 576 C C . LEU A 1 79 ? -14.628 -0.238 8.669 1.00 89.19 79 LEU A C 1
ATOM 578 O O . LEU A 1 79 ? -13.908 -0.537 7.718 1.00 89.19 79 LEU A O 1
ATOM 582 N N . SER A 1 80 ? -14.678 -0.985 9.774 1.00 88.19 80 SER A N 1
ATOM 583 C CA . SER A 1 80 ? -13.842 -2.177 9.956 1.00 88.19 80 SER A CA 1
ATOM 584 C C . SER A 1 80 ? -14.116 -3.243 8.889 1.00 88.19 80 SER A C 1
ATOM 586 O O . SER A 1 80 ? -13.186 -3.749 8.263 1.00 88.19 80 SER A O 1
ATOM 588 N N . HIS A 1 81 ? -15.385 -3.556 8.613 1.00 89.69 81 HIS A N 1
ATOM 589 C CA . HIS A 1 81 ? -15.733 -4.547 7.590 1.00 89.69 81 HIS A CA 1
ATOM 590 C C . HIS A 1 81 ? -15.350 -4.076 6.184 1.00 89.69 81 HIS A C 1
ATOM 592 O O . HIS A 1 81 ? -14.816 -4.867 5.405 1.00 89.69 81 HIS A O 1
ATOM 598 N N . ALA A 1 82 ? -15.539 -2.789 5.881 1.00 92.94 82 ALA A N 1
ATOM 599 C CA . ALA A 1 82 ? -15.130 -2.207 4.608 1.00 92.94 82 ALA A CA 1
ATOM 600 C C . ALA A 1 82 ? -13.608 -2.295 4.396 1.00 92.94 82 ALA A C 1
ATOM 602 O O . ALA A 1 82 ? -13.161 -2.774 3.355 1.00 92.94 82 ALA A O 1
ATOM 603 N N . ILE A 1 83 ? -12.798 -1.938 5.400 1.00 91.50 83 ILE A N 1
ATOM 604 C CA . ILE A 1 83 ? -11.331 -2.054 5.320 1.00 91.50 83 ILE A CA 1
ATOM 605 C C . ILE A 1 83 ? -10.909 -3.503 5.041 1.00 91.50 83 ILE A C 1
ATOM 607 O O . ILE A 1 83 ? -10.058 -3.736 4.181 1.00 91.50 83 ILE A O 1
ATOM 611 N N . ARG A 1 84 ? -11.517 -4.489 5.718 1.00 91.19 84 ARG A N 1
ATOM 612 C CA . ARG A 1 84 ? -11.222 -5.916 5.483 1.00 91.19 84 ARG A CA 1
ATOM 613 C C . ARG A 1 84 ? -11.564 -6.336 4.062 1.00 91.19 84 ARG A C 1
ATOM 615 O O . ARG A 1 84 ? -10.745 -6.987 3.421 1.00 91.19 84 ARG A O 1
ATOM 622 N N . LEU A 1 85 ? -12.740 -5.953 3.566 1.00 92.75 85 LEU A N 1
ATOM 623 C CA . LEU A 1 85 ? -13.180 -6.289 2.215 1.00 92.75 85 LEU A CA 1
ATOM 624 C C . LEU A 1 85 ? -12.184 -5.773 1.169 1.00 92.75 85 LEU A C 1
ATOM 626 O O . LEU A 1 85 ? -11.706 -6.539 0.333 1.00 92.75 85 LEU A O 1
ATOM 630 N N . PHE A 1 86 ? -11.807 -4.497 1.256 1.00 92.81 86 PHE A N 1
ATOM 631 C CA . PHE A 1 86 ? -10.852 -3.891 0.328 1.00 92.81 86 PHE A CA 1
ATOM 632 C C . PHE A 1 86 ? -9.445 -4.483 0.467 1.00 92.81 86 PHE A C 1
ATOM 634 O O . PHE A 1 86 ? -8.769 -4.700 -0.539 1.00 92.81 86 PHE A O 1
ATOM 641 N N . ALA A 1 87 ? -9.012 -4.813 1.686 1.00 91.62 87 ALA A N 1
ATOM 642 C CA . ALA A 1 87 ? -7.735 -5.483 1.905 1.00 91.62 87 ALA A CA 1
ATOM 643 C C . ALA A 1 87 ? -7.703 -6.886 1.274 1.00 91.62 87 ALA A C 1
ATOM 645 O O . ALA A 1 87 ? -6.704 -7.261 0.656 1.00 91.62 87 ALA A O 1
ATOM 646 N N . VAL A 1 88 ? -8.800 -7.645 1.367 1.00 93.31 88 VAL A N 1
ATOM 647 C CA . VAL A 1 88 ? -8.938 -8.949 0.701 1.00 93.31 88 VAL A CA 1
ATOM 648 C C . VAL A 1 88 ? -8.917 -8.785 -0.818 1.00 93.31 88 VAL A C 1
ATOM 650 O O . VAL A 1 88 ? -8.164 -9.495 -1.479 1.00 93.31 88 VAL A O 1
ATOM 653 N N . LEU A 1 89 ? -9.652 -7.820 -1.381 1.00 93.38 89 LEU A N 1
ATOM 654 C CA . LEU A 1 89 ? -9.627 -7.539 -2.824 1.00 93.38 89 LEU A CA 1
ATOM 655 C C . LEU A 1 89 ? -8.216 -7.185 -3.320 1.00 93.38 89 LEU A C 1
ATOM 657 O O . LEU A 1 89 ? -7.773 -7.688 -4.357 1.00 93.38 89 LEU A O 1
ATOM 661 N N . GLY A 1 90 ? -7.477 -6.376 -2.559 1.00 90.19 90 GLY A N 1
ATOM 662 C CA . GLY A 1 90 ? -6.081 -6.055 -2.855 1.00 90.19 90 GLY A CA 1
ATOM 663 C C . GLY A 1 90 ? -5.166 -7.281 -2.793 1.00 90.19 90 GLY A C 1
ATOM 664 O O . GLY A 1 90 ? -4.294 -7.452 -3.645 1.00 90.19 90 GLY A O 1
ATOM 665 N N . LEU A 1 91 ? -5.387 -8.179 -1.830 1.00 92.38 91 LEU A N 1
ATOM 666 C CA . LEU A 1 91 ? -4.624 -9.421 -1.688 1.00 92.38 91 LEU A CA 1
ATOM 667 C C . LEU A 1 91 ? -4.910 -10.401 -2.836 1.00 92.38 91 LEU A C 1
ATOM 669 O O . LEU A 1 91 ? -3.974 -10.972 -3.394 1.00 92.38 91 LEU A O 1
ATOM 673 N N . VAL A 1 92 ? -6.173 -10.536 -3.247 1.00 93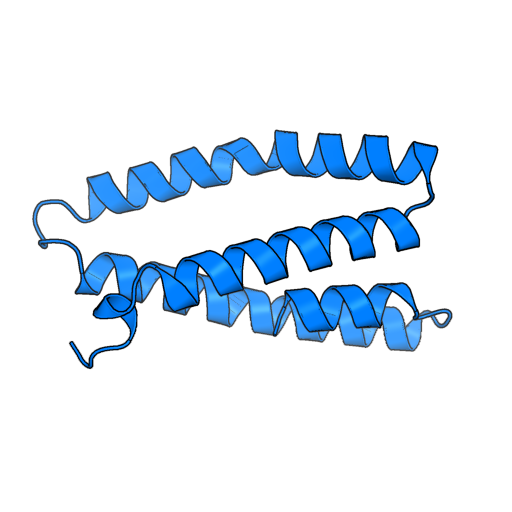.56 92 VAL A N 1
ATOM 674 C CA . VAL A 1 92 ? -6.572 -11.323 -4.426 1.00 93.56 92 VAL A CA 1
ATOM 675 C C . VAL A 1 92 ? -5.925 -10.757 -5.689 1.00 93.56 92 VAL A C 1
ATOM 677 O O . VAL A 1 92 ? -5.343 -11.505 -6.470 1.00 93.56 92 VAL A O 1
ATOM 680 N N . SER A 1 93 ? -5.944 -9.435 -5.859 1.00 90.31 93 SER A N 1
ATOM 681 C CA . SER A 1 93 ? -5.302 -8.766 -6.998 1.00 90.31 93 SER A CA 1
ATOM 682 C C . SER A 1 93 ? -3.797 -9.040 -7.032 1.00 90.31 93 SER A C 1
ATOM 684 O O . SER A 1 93 ? -3.249 -9.379 -8.081 1.00 90.31 93 SER A O 1
ATOM 686 N N . LEU A 1 94 ? -3.132 -8.984 -5.874 1.00 89.31 94 LEU A N 1
ATOM 687 C CA . LEU A 1 94 ? -1.722 -9.343 -5.751 1.00 89.31 94 LEU A CA 1
ATOM 688 C C . LEU A 1 94 ? -1.472 -10.812 -6.117 1.00 89.31 94 LEU A C 1
ATOM 690 O O . LEU A 1 94 ? -0.511 -11.092 -6.827 1.00 89.31 94 LEU A O 1
ATOM 694 N N . MET A 1 95 ? -2.324 -11.744 -5.677 1.00 90.88 95 MET A N 1
ATOM 695 C CA . MET A 1 95 ? -2.217 -13.158 -6.055 1.00 90.88 95 MET A CA 1
ATOM 696 C C . MET A 1 95 ? -2.360 -13.347 -7.567 1.00 90.88 95 MET A C 1
ATOM 698 O O . MET A 1 95 ? -1.560 -14.059 -8.170 1.00 90.88 95 MET A O 1
ATOM 702 N N . VAL A 1 96 ? -3.326 -12.679 -8.200 1.00 92.12 96 VAL A N 1
ATOM 703 C CA . VAL A 1 96 ? -3.502 -12.731 -9.657 1.00 92.12 96 VAL A CA 1
ATOM 704 C C . VAL A 1 96 ? -2.250 -12.218 -10.367 1.00 92.12 96 VAL A C 1
ATOM 706 O O . VAL A 1 96 ? -1.745 -12.899 -11.257 1.00 92.12 96 VAL A O 1
ATOM 709 N N . ILE A 1 97 ? -1.705 -11.069 -9.951 1.00 88.88 97 ILE A N 1
ATOM 710 C CA . ILE A 1 97 ? -0.473 -10.520 -10.535 1.00 88.88 97 ILE A CA 1
ATOM 711 C C . ILE A 1 97 ? 0.684 -11.498 -10.346 1.00 88.88 97 ILE A C 1
ATOM 713 O O . ILE A 1 97 ? 1.391 -11.805 -11.304 1.00 88.88 97 ILE A O 1
ATOM 717 N N . TRP A 1 98 ? 0.835 -12.023 -9.129 1.00 87.31 98 TRP A N 1
ATOM 718 C CA . TRP A 1 98 ? 1.859 -12.996 -8.786 1.00 87.31 98 TRP A CA 1
ATOM 719 C C . TRP A 1 98 ? 1.809 -14.170 -9.760 1.00 87.31 98 TRP A C 1
ATOM 721 O O . TRP A 1 98 ? 2.800 -14.420 -10.444 1.00 87.31 98 TRP A O 1
ATOM 731 N N . PHE A 1 99 ? 0.679 -14.873 -9.872 1.00 89.50 99 PHE A N 1
ATOM 732 C CA . PHE A 1 99 ? 0.554 -16.063 -10.720 1.00 89.50 99 PHE A CA 1
ATOM 733 C C . PHE A 1 99 ? 0.601 -15.768 -12.222 1.00 89.50 99 PHE A C 1
ATOM 735 O O . PHE A 1 99 ? 1.129 -16.585 -12.971 1.00 89.50 99 PHE A O 1
ATOM 742 N N . ARG A 1 100 ? 0.072 -14.626 -12.674 1.00 88.38 100 ARG A N 1
ATOM 743 C CA . ARG A 1 100 ? -0.049 -14.317 -14.105 1.00 88.38 100 ARG A CA 1
ATOM 744 C C . ARG A 1 100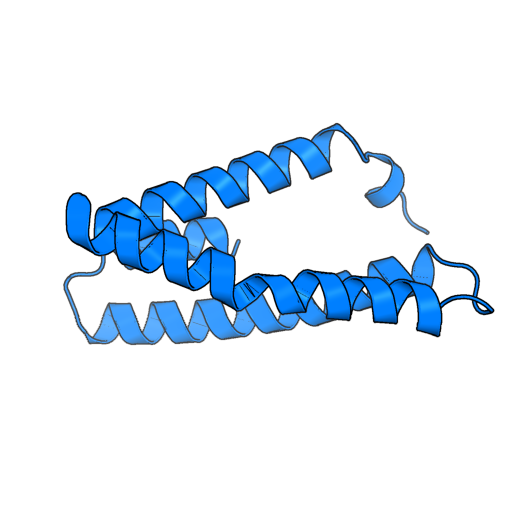 ? 1.222 -13.734 -14.715 1.00 88.38 100 ARG A C 1
ATOM 746 O O . ARG A 1 100 ? 1.475 -13.976 -15.891 1.00 88.38 100 ARG A O 1
ATOM 753 N N . TYR A 1 101 ? 2.002 -12.986 -13.936 1.00 84.81 101 TYR A N 1
ATOM 754 C CA . TYR A 1 101 ? 3.206 -12.288 -14.393 1.00 84.81 101 TYR A CA 1
ATOM 755 C C . TYR A 1 101 ? 4.454 -12.873 -13.732 1.00 84.81 101 TYR A C 1
ATOM 757 O O . TYR A 1 101 ? 5.167 -12.215 -12.975 1.00 84.81 101 TYR A O 1
ATOM 765 N N . THR A 1 102 ? 4.736 -14.140 -14.034 1.00 79.12 102 THR A N 1
ATOM 766 C CA . THR A 1 102 ? 5.934 -14.843 -13.549 1.00 79.12 102 THR A CA 1
ATOM 767 C C . THR A 1 102 ? 7.238 -14.213 -14.028 1.00 79.12 102 THR A C 1
ATOM 769 O O . THR A 1 102 ? 8.268 -14.398 -13.387 1.00 79.12 102 THR A O 1
ATOM 772 N N . ASP A 1 103 ? 7.205 -13.448 -15.120 1.00 76.94 103 ASP A N 1
ATOM 773 C CA . ASP A 1 103 ? 8.385 -12.773 -15.665 1.00 76.94 103 ASP A CA 1
ATOM 774 C C . ASP A 1 103 ? 8.923 -11.677 -14.741 1.00 76.94 103 ASP A C 1
ATOM 776 O O . ASP A 1 103 ? 10.130 -11.478 -14.691 1.00 76.94 103 ASP A O 1
ATOM 780 N N . LEU A 1 104 ? 8.069 -11.063 -13.911 1.00 73.94 104 LEU A N 1
ATOM 781 C CA . LEU A 1 104 ? 8.490 -10.098 -12.884 1.00 73.94 104 LEU A CA 1
ATOM 782 C C . LEU A 1 104 ? 9.308 -10.736 -11.749 1.00 73.94 104 LEU A C 1
ATOM 784 O O . LEU A 1 104 ? 9.860 -10.024 -10.916 1.00 73.94 104 LEU A O 1
ATOM 788 N N . ARG A 1 105 ? 9.347 -12.072 -11.672 1.00 73.56 105 ARG A N 1
ATOM 789 C CA . ARG A 1 105 ? 10.058 -12.816 -10.621 1.00 73.56 105 ARG A CA 1
ATOM 790 C C . ARG A 1 105 ? 11.461 -13.240 -11.036 1.00 73.56 105 ARG A C 1
ATOM 792 O O . ARG A 1 105 ? 12.220 -13.715 -10.195 1.00 73.56 105 ARG A O 1
ATOM 799 N N . LYS A 1 106 ? 11.774 -13.165 -12.329 1.00 72.00 106 LYS A N 1
ATOM 800 C CA . LYS A 1 106 ? 13.083 -13.564 -12.839 1.00 72.00 106 LYS A CA 1
ATOM 801 C C . LYS A 1 106 ? 14.076 -12.440 -12.523 1.00 72.00 106 LYS A C 1
ATOM 803 O O . LYS A 1 106 ? 13.698 -11.276 -12.653 1.00 72.00 106 LYS A O 1
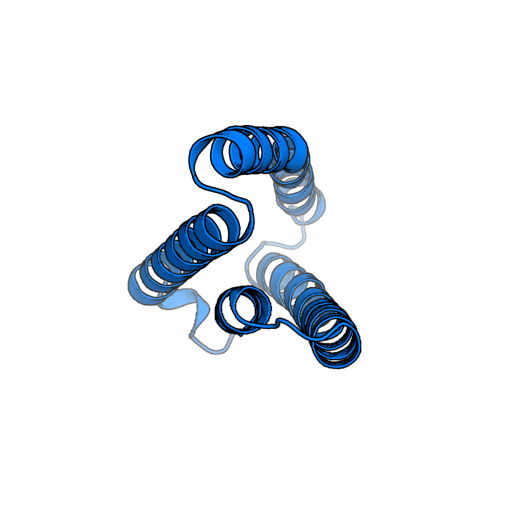ATOM 808 N N . PRO A 1 107 ? 15.304 -12.760 -12.081 1.00 60.75 107 PRO A N 1
ATOM 809 C CA . PRO A 1 107 ? 16.334 -11.743 -11.931 1.00 60.75 107 PRO A CA 1
ATOM 810 C C . PRO A 1 107 ? 16.557 -11.079 -13.294 1.00 60.75 107 PRO A C 1
ATOM 812 O O . PRO A 1 107 ? 16.676 -11.773 -14.307 1.00 60.75 107 PRO A O 1
ATOM 815 N N . ILE A 1 108 ? 16.513 -9.749 -13.286 1.00 59.22 108 ILE A N 1
ATOM 816 C CA . ILE A 1 108 ? 16.734 -8.873 -14.442 1.00 59.22 108 ILE A CA 1
ATOM 817 C C . ILE A 1 108 ? 18.232 -8.654 -14.613 1.00 59.22 108 ILE A C 1
ATOM 819 O O . ILE A 1 108 ? 18.893 -8.439 -13.569 1.00 59.22 108 ILE A O 1
#